Protein AF-A0A822CGD8-F1 (afdb_monomer_lite)

Foldseek 3Di:
DDPLVVVLVVVLVVLLLVLLVVVCVVPVVLSVLSVLQVCLVVPPDPVSNVVSVCVSDVVDDPPDPSVVVSVVSNVVSVVVSVVSSVVSLVVLLVVPPPDCVDPSPPPDVVNVVVVCVVVVPDPVVVVVVCVVCVPPPPDPDADPPDRPDD

pLDDT: mean 72.1, std 16.31, range [37.09, 91.62]

Sequence (150 aa):
MDKDILELDDDQKIIRYRFINEISKKNENLGYYLKEIFHICTNPNRDIRIEIYKKVLNDLKFGSIEREK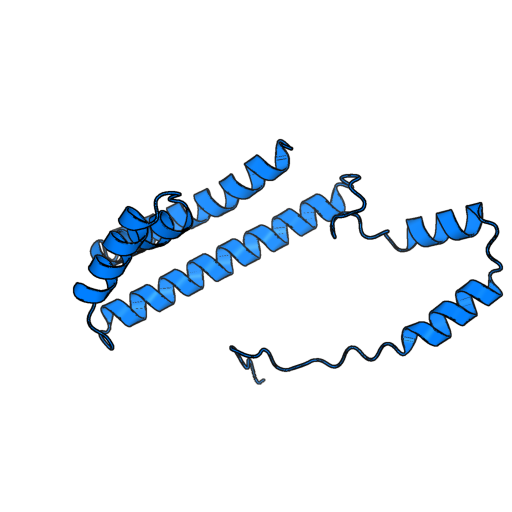LLEYYAKIMDLERRVRKFVNAKIYNEKIENPNSTATADRFEYVFSRMKDENVQEDKVKEFFNQSAYAVFSLTMHPTNPIST

Secondary structure (DSSP, 8-state):
--HHHHHHHHHHHHHHHHHHHHHHHH-HHHHHHHHHHHHHHH---HHHHHHHHHHHHHHS-TT-HHHHHHHHHHHHHHHHHHHHHHHHHHHHHHTT---TTSGGGSPPHHHHHHHHHHTT--HHHHHHHHHHHTT-----PPPTT-----

Structure (mmCIF, N/CA/C/O backbone):
data_AF-A0A822CGD8-F1
#
_entry.id   AF-A0A822CGD8-F1
#
loop_
_atom_site.group_PDB
_atom_site.id
_atom_site.type_symbol
_atom_site.label_atom_id
_atom_site.label_alt_id
_atom_site.label_comp_id
_atom_site.label_asym_id
_atom_site.label_entity_id
_atom_site.label_seq_id
_atom_site.pdbx_PDB_ins_code
_atom_site.Cartn_x
_atom_site.Cartn_y
_atom_site.Cartn_z
_atom_site.occupancy
_atom_site.B_iso_or_equiv
_atom_site.auth_seq_id
_atom_site.auth_comp_id
_atom_site.auth_asym_id
_atom_site.auth_atom_id
_atom_site.pdbx_PDB_model_num
ATOM 1 N N . MET A 1 1 ? 22.944 -5.399 -1.011 1.00 37.34 1 MET A N 1
ATOM 2 C CA . MET A 1 1 ? 21.559 -4.905 -1.146 1.00 37.34 1 MET A CA 1
ATOM 3 C C . MET A 1 1 ? 21.683 -3.429 -1.453 1.00 37.34 1 MET A C 1
ATOM 5 O O . MET A 1 1 ? 22.303 -2.738 -0.652 1.00 37.34 1 MET A O 1
ATOM 9 N N . ASP A 1 2 ? 21.248 -3.001 -2.637 1.00 37.62 2 ASP A N 1
ATOM 10 C CA . ASP A 1 2 ? 21.518 -1.653 -3.144 1.00 37.62 2 ASP A CA 1
ATOM 11 C C . ASP A 1 2 ? 20.924 -0.583 -2.233 1.00 37.62 2 ASP A C 1
ATOM 13 O O . ASP A 1 2 ? 19.802 -0.710 -1.738 1.00 37.62 2 ASP A O 1
ATOM 17 N N . LYS A 1 3 ? 21.711 0.465 -2.001 1.00 37.09 3 LYS A N 1
ATOM 18 C CA . LYS A 1 3 ? 21.395 1.581 -1.105 1.00 37.09 3 LYS A CA 1
ATOM 19 C C . LYS A 1 3 ? 20.072 2.265 -1.490 1.00 37.09 3 LYS A C 1
ATOM 21 O O . LYS A 1 3 ? 19.314 2.662 -0.614 1.00 37.09 3 LYS A O 1
ATOM 26 N N . ASP A 1 4 ? 19.741 2.250 -2.778 1.00 39.62 4 ASP A N 1
ATOM 27 C CA . ASP A 1 4 ? 18.523 2.839 -3.345 1.00 39.62 4 ASP A CA 1
ATOM 28 C C . ASP A 1 4 ? 17.267 1.982 -3.082 1.00 39.62 4 ASP A C 1
ATOM 30 O O . ASP A 1 4 ? 16.159 2.500 -2.956 1.00 39.62 4 ASP A O 1
ATOM 34 N N . ILE A 1 5 ? 17.426 0.657 -2.926 1.00 39.72 5 ILE A N 1
ATOM 35 C CA . ILE A 1 5 ? 16.341 -0.259 -2.518 1.00 39.72 5 ILE A CA 1
ATOM 36 C C . ILE A 1 5 ? 15.996 -0.058 -1.036 1.00 39.72 5 ILE A C 1
ATOM 38 O O . ILE A 1 5 ? 14.842 -0.228 -0.643 1.00 39.72 5 ILE A O 1
ATOM 42 N N . LEU A 1 6 ? 16.980 0.330 -0.220 1.00 42.88 6 LEU A N 1
ATOM 43 C CA . LEU A 1 6 ? 16.766 0.709 1.178 1.00 42.88 6 LEU A CA 1
ATOM 44 C C . LEU A 1 6 ? 16.067 2.079 1.289 1.00 42.88 6 LEU A C 1
ATOM 46 O O . LEU A 1 6 ? 15.117 2.191 2.059 1.00 42.88 6 LEU A O 1
ATOM 50 N N . GLU A 1 7 ? 16.435 3.073 0.469 1.00 48.25 7 GLU A N 1
ATOM 51 C CA . GLU A 1 7 ? 15.741 4.379 0.422 1.00 48.25 7 GLU A CA 1
ATOM 52 C C . GLU A 1 7 ? 14.270 4.264 -0.043 1.00 48.25 7 GLU A C 1
ATOM 54 O O . GLU A 1 7 ? 13.387 4.946 0.480 1.00 48.25 7 GLU A O 1
ATOM 59 N N . LEU A 1 8 ? 13.972 3.340 -0.967 1.00 51.84 8 LEU A N 1
ATOM 60 C CA . LEU A 1 8 ? 12.617 3.037 -1.459 1.00 51.84 8 LEU A CA 1
ATOM 61 C C . LEU A 1 8 ? 11.633 2.582 -0.364 1.00 51.84 8 LEU A C 1
ATOM 63 O O . LEU A 1 8 ? 10.434 2.879 -0.435 1.00 51.84 8 LEU A O 1
ATOM 67 N N . ASP A 1 9 ? 12.123 1.813 0.609 1.00 61.81 9 ASP A N 1
ATOM 68 C CA . ASP A 1 9 ? 11.339 1.333 1.751 1.00 61.81 9 ASP A CA 1
ATOM 69 C C . ASP A 1 9 ? 11.106 2.469 2.766 1.00 61.81 9 ASP A C 1
ATOM 71 O O . ASP A 1 9 ? 10.037 2.566 3.377 1.00 61.81 9 ASP A O 1
ATOM 75 N N . ASP A 1 10 ? 12.062 3.393 2.884 1.00 69.81 10 ASP A N 1
ATOM 76 C CA . ASP A 1 10 ? 11.987 4.522 3.809 1.00 69.81 10 ASP A CA 1
ATOM 77 C C . ASP A 1 10 ? 10.966 5.584 3.374 1.00 69.81 10 ASP A C 1
ATOM 79 O O . ASP A 1 10 ? 10.156 6.010 4.201 1.00 69.81 10 ASP A O 1
ATOM 83 N N . ASP A 1 11 ? 10.885 5.945 2.089 1.00 72.38 11 ASP A N 1
ATOM 84 C CA . ASP A 1 11 ? 9.897 6.929 1.607 1.00 72.38 11 ASP A CA 1
ATOM 85 C C . ASP A 1 11 ? 8.444 6.452 1.784 1.00 72.38 11 ASP A C 1
ATOM 87 O O . ASP A 1 11 ? 7.561 7.210 2.209 1.00 72.38 11 ASP A O 1
ATOM 91 N N . GLN A 1 12 ? 8.180 5.169 1.508 1.00 77.12 12 GLN A N 1
ATOM 92 C CA . GLN A 1 12 ? 6.857 4.565 1.710 1.00 77.12 12 GLN A CA 1
ATOM 93 C C . GLN A 1 12 ? 6.482 4.565 3.195 1.00 77.12 12 GLN A C 1
ATOM 95 O O . GLN A 1 12 ? 5.374 4.973 3.559 1.00 77.12 12 GLN A O 1
ATOM 100 N N . LYS A 1 13 ? 7.423 4.184 4.068 1.00 80.50 13 LYS A N 1
ATOM 101 C CA . LYS A 1 13 ? 7.233 4.213 5.523 1.00 80.50 13 LYS A CA 1
ATOM 102 C C . LYS A 1 13 ? 7.001 5.626 6.046 1.00 80.50 13 LYS A C 1
ATOM 104 O O . LYS A 1 13 ? 6.080 5.823 6.837 1.00 80.50 13 LYS A O 1
ATOM 109 N N . ILE A 1 14 ? 7.782 6.618 5.613 1.00 83.31 14 ILE A N 1
ATOM 110 C CA . ILE A 1 14 ? 7.631 8.018 6.044 1.00 83.31 14 ILE A CA 1
ATOM 111 C C . ILE A 1 14 ? 6.209 8.496 5.774 1.00 83.31 14 ILE A C 1
ATOM 113 O O . ILE A 1 14 ? 5.561 9.094 6.639 1.00 83.31 14 ILE A O 1
ATOM 117 N N . ILE A 1 15 ? 5.705 8.216 4.579 1.00 83.31 15 ILE A N 1
ATOM 118 C CA . ILE A 1 15 ? 4.395 8.687 4.169 1.00 83.31 15 ILE A CA 1
ATOM 119 C C . ILE A 1 15 ? 3.277 7.941 4.901 1.00 83.31 15 ILE A C 1
ATOM 121 O O . ILE A 1 15 ? 2.356 8.590 5.406 1.00 83.31 15 ILE A O 1
ATOM 125 N N . ARG A 1 16 ? 3.401 6.618 5.066 1.00 86.94 16 ARG A N 1
ATOM 126 C CA . ARG A 1 16 ? 2.531 5.825 5.945 1.00 86.94 16 ARG A CA 1
ATOM 127 C C . ARG A 1 16 ? 2.432 6.450 7.332 1.00 86.94 16 ARG A C 1
ATOM 129 O O . ARG A 1 16 ? 1.333 6.744 7.797 1.00 86.94 16 ARG A O 1
ATOM 136 N N . TYR A 1 17 ? 3.571 6.691 7.981 1.00 87.69 17 TYR A N 1
ATOM 137 C CA . TYR A 1 17 ? 3.606 7.230 9.339 1.00 87.69 17 TYR A CA 1
ATOM 138 C C . TYR A 1 17 ? 3.002 8.630 9.424 1.00 87.69 17 TYR A C 1
ATOM 140 O O . TYR A 1 17 ? 2.250 8.905 10.358 1.00 87.69 17 TYR A O 1
ATOM 148 N N . ARG A 1 18 ? 3.261 9.504 8.445 1.00 86.56 18 ARG A N 1
ATOM 149 C CA . ARG A 1 18 ? 2.636 10.834 8.388 1.00 86.56 18 ARG A CA 1
ATOM 150 C C . ARG A 1 18 ? 1.113 10.740 8.321 1.00 86.56 18 ARG A C 1
ATOM 152 O O . ARG A 1 18 ? 0.440 11.385 9.119 1.00 86.56 18 ARG A O 1
ATOM 159 N N . PHE A 1 19 ? 0.572 9.912 7.429 1.00 88.06 19 PHE A N 1
ATOM 160 C CA . PHE A 1 19 ? -0.878 9.748 7.295 1.00 88.06 19 PHE A CA 1
ATOM 161 C C . PHE A 1 19 ? -1.514 9.148 8.544 1.00 88.06 19 PHE A C 1
ATOM 163 O O . PHE A 1 19 ? -2.527 9.656 9.020 1.00 88.06 19 PHE A O 1
ATOM 170 N N . ILE A 1 20 ? -0.898 8.110 9.106 1.00 88.81 20 ILE A N 1
ATOM 171 C CA . ILE A 1 20 ? -1.360 7.507 10.355 1.00 88.81 20 ILE A CA 1
ATOM 172 C C . ILE A 1 20 ? -1.364 8.543 11.482 1.00 88.81 20 ILE A C 1
ATOM 174 O O . ILE A 1 20 ? -2.339 8.613 12.219 1.00 88.81 20 ILE A O 1
ATOM 178 N N . ASN A 1 21 ? -0.330 9.379 11.601 1.00 89.19 21 ASN A N 1
ATOM 179 C CA . ASN A 1 21 ? -0.271 10.415 12.632 1.00 89.19 21 ASN A CA 1
ATOM 180 C C . ASN A 1 21 ? -1.370 11.475 12.461 1.00 89.19 21 ASN A C 1
ATOM 182 O O . ASN A 1 21 ? -1.985 11.875 13.446 1.00 89.19 21 ASN A O 1
ATOM 186 N N . GLU A 1 22 ? -1.661 11.906 11.232 1.00 89.50 22 GLU A N 1
ATOM 187 C CA . GLU A 1 22 ? -2.773 12.831 10.969 1.00 89.50 22 GLU A CA 1
ATOM 188 C C . GLU A 1 22 ? -4.142 12.207 11.269 1.00 89.50 22 GLU A C 1
ATOM 190 O O . GLU A 1 22 ? -5.032 12.882 11.788 1.00 89.50 22 GLU A O 1
ATOM 195 N N . ILE A 1 23 ? -4.310 10.909 11.000 1.00 89.06 23 ILE A N 1
ATOM 196 C CA . ILE A 1 23 ? -5.518 10.172 11.383 1.00 89.06 23 ILE A CA 1
ATOM 197 C C . ILE A 1 23 ? -5.600 10.065 12.906 1.00 89.06 23 ILE A C 1
ATOM 199 O O . ILE A 1 23 ? -6.642 10.400 13.457 1.00 89.06 23 ILE A O 1
ATOM 203 N N . SER A 1 24 ? -4.510 9.707 13.593 1.00 90.38 24 SER A N 1
ATOM 204 C CA . SER A 1 24 ? -4.442 9.624 15.058 1.00 90.38 24 SER A CA 1
ATOM 205 C C . SER A 1 24 ? -4.839 10.932 15.744 1.00 90.38 24 SER A C 1
ATOM 207 O O . SER A 1 24 ? -5.504 10.887 16.771 1.00 90.38 24 SER A O 1
ATOM 209 N N . LYS A 1 25 ? -4.491 12.094 15.173 1.00 91.62 25 LYS A N 1
ATOM 210 C CA . LYS A 1 25 ? -4.906 13.406 15.707 1.00 91.62 25 LYS A CA 1
ATOM 211 C C . LYS A 1 25 ? -6.421 13.623 15.667 1.00 91.62 25 LYS A C 1
ATOM 213 O O . LYS A 1 25 ? -6.949 14.364 16.488 1.00 91.62 25 LYS A O 1
ATOM 218 N N . LYS A 1 26 ? -7.114 13.029 14.690 1.00 90.75 26 LYS A N 1
ATOM 219 C CA . LYS A 1 26 ? -8.568 13.180 14.488 1.00 90.75 26 LYS A CA 1
ATOM 220 C C . LYS A 1 26 ? -9.368 12.036 15.105 1.00 90.75 26 LYS A C 1
ATOM 222 O O . LYS A 1 26 ? -10.509 12.229 15.508 1.00 90.75 26 LYS A O 1
ATOM 227 N N . ASN A 1 27 ? -8.792 10.842 15.118 1.00 89.94 27 ASN A N 1
ATOM 228 C CA . ASN A 1 27 ? -9.364 9.625 15.660 1.00 89.94 27 ASN A CA 1
ATOM 229 C C . ASN A 1 27 ? -8.224 8.707 16.124 1.00 89.94 27 ASN A C 1
ATOM 231 O O . ASN A 1 27 ? -7.623 7.968 15.337 1.00 89.94 27 ASN A O 1
ATOM 235 N N . GLU A 1 28 ? -7.932 8.777 17.419 1.00 91.62 28 GLU A N 1
ATOM 236 C CA . GLU A 1 28 ? -6.834 8.047 18.046 1.00 91.62 28 GLU A CA 1
ATOM 237 C C . GLU A 1 28 ? -6.980 6.530 17.877 1.00 91.62 28 GLU A C 1
ATOM 239 O O . GLU A 1 28 ? -6.018 5.859 17.502 1.00 91.62 28 GLU A O 1
ATOM 244 N N . ASN A 1 29 ? -8.198 6.011 18.053 1.00 90.25 29 ASN A N 1
ATOM 245 C CA . ASN A 1 29 ? -8.498 4.583 17.979 1.00 90.25 29 ASN A CA 1
ATOM 246 C C . ASN A 1 29 ? -8.240 4.015 16.570 1.00 90.25 29 ASN A C 1
ATOM 248 O O . ASN A 1 29 ? -7.572 2.996 16.407 1.00 90.25 29 ASN A O 1
ATOM 252 N N . LEU A 1 30 ? -8.686 4.716 15.521 1.00 90.00 30 LEU A N 1
ATOM 253 C CA . LEU A 1 30 ? -8.406 4.312 14.138 1.00 90.00 30 LEU A CA 1
ATOM 254 C C . LEU A 1 30 ? -6.915 4.395 13.809 1.00 90.00 30 LEU A C 1
ATOM 256 O O . LEU A 1 30 ? -6.374 3.503 13.158 1.00 90.00 30 LEU A O 1
ATOM 260 N N . GLY A 1 31 ? -6.236 5.441 14.280 1.00 90.00 31 GLY A N 1
ATOM 261 C CA . GLY A 1 31 ? -4.793 5.561 14.116 1.00 90.00 31 GLY A CA 1
ATOM 262 C C . GLY A 1 31 ? -4.024 4.432 14.811 1.00 90.00 31 GLY A C 1
ATOM 263 O O . GLY A 1 31 ? -3.059 3.918 14.248 1.00 90.00 31 GLY A O 1
ATOM 264 N N . TYR A 1 32 ? -4.472 4.004 15.994 1.00 91.50 32 TYR A N 1
ATOM 265 C CA . TYR A 1 32 ? -3.930 2.847 16.704 1.00 91.50 32 TYR A CA 1
ATOM 266 C C . TYR A 1 32 ? -4.070 1.560 15.875 1.00 91.50 32 TYR A C 1
ATOM 268 O O . TYR A 1 32 ? -3.064 0.916 15.574 1.00 91.50 32 TYR A O 1
A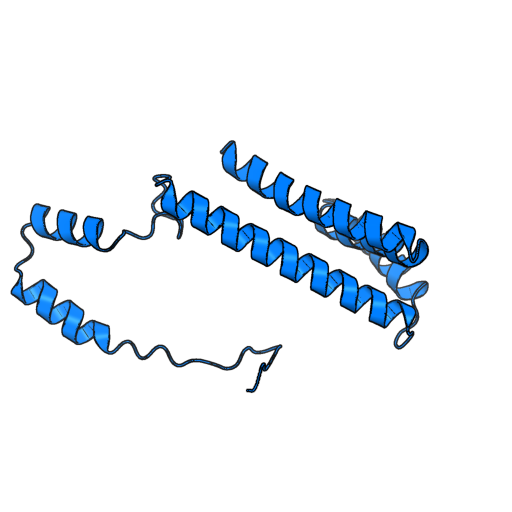TOM 276 N N . TYR A 1 33 ? -5.277 1.230 15.403 1.00 90.62 33 TYR A N 1
ATOM 277 C CA . TYR A 1 33 ? -5.486 0.019 14.599 1.00 90.62 33 TYR A CA 1
ATOM 278 C C . TYR A 1 33 ? -4.748 0.035 13.259 1.00 90.62 33 TYR A C 1
ATOM 280 O O . TYR A 1 33 ? -4.285 -1.012 12.812 1.00 90.62 33 TYR A O 1
ATOM 288 N N . LEU A 1 34 ? -4.580 1.197 12.618 1.00 89.69 34 LEU A N 1
ATOM 289 C CA . LEU A 1 34 ? -3.757 1.292 11.409 1.00 89.69 34 LEU A CA 1
ATOM 290 C C . LEU A 1 34 ? -2.299 0.911 11.693 1.00 89.69 34 LEU A C 1
ATOM 292 O O . LEU A 1 34 ? -1.709 0.170 10.909 1.00 89.69 34 LEU A O 1
ATOM 296 N N . LYS A 1 35 ? -1.721 1.362 12.815 1.00 90.12 35 LYS A N 1
ATOM 297 C CA . LYS A 1 35 ? -0.350 0.982 13.208 1.00 90.12 35 LYS A CA 1
ATOM 298 C C . LYS A 1 35 ? -0.230 -0.52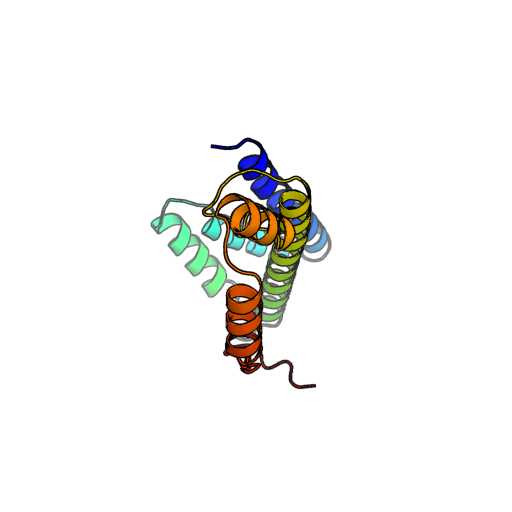5 13.397 1.00 90.12 35 LYS A C 1
ATOM 300 O O . LYS A 1 35 ? 0.688 -1.126 12.850 1.00 90.12 35 LYS A O 1
ATOM 305 N N . GLU A 1 36 ? -1.178 -1.120 14.112 1.00 88.12 36 GLU A N 1
ATOM 306 C CA . GLU A 1 36 ? -1.253 -2.565 14.342 1.00 88.12 36 GLU A CA 1
ATOM 307 C C . GLU A 1 36 ? -1.347 -3.348 13.019 1.00 88.12 36 GLU A C 1
ATOM 309 O O . GLU A 1 36 ? -0.572 -4.275 12.781 1.00 88.12 36 GLU A O 1
ATOM 314 N N . ILE A 1 37 ? -2.221 -2.928 12.096 1.00 86.19 37 ILE A N 1
ATOM 315 C CA . ILE A 1 37 ? -2.368 -3.564 10.777 1.00 86.19 37 ILE A CA 1
ATOM 316 C C . ILE A 1 37 ? -1.077 -3.475 9.962 1.00 86.19 37 ILE A C 1
ATOM 318 O O . ILE A 1 37 ? -0.640 -4.465 9.378 1.00 86.19 37 ILE A O 1
ATOM 322 N N . PHE A 1 38 ? -0.429 -2.313 9.913 1.00 85.56 38 PHE A N 1
ATOM 323 C CA . PHE A 1 38 ? 0.825 -2.194 9.170 1.00 85.56 38 PHE A CA 1
ATOM 324 C C . PHE A 1 38 ? 1.985 -2.922 9.853 1.00 85.56 38 PHE A C 1
ATOM 326 O O . PHE A 1 38 ? 2.884 -3.400 9.160 1.00 85.56 38 PHE A O 1
ATOM 333 N N . HIS A 1 39 ? 1.942 -3.079 11.178 1.00 81.75 39 HIS A N 1
ATOM 334 C CA . HIS A 1 39 ? 2.891 -3.911 11.907 1.00 81.75 39 HIS A CA 1
ATOM 335 C C . HIS A 1 39 ? 2.784 -5.381 11.486 1.00 81.75 39 HIS A C 1
ATOM 337 O O . HIS A 1 39 ? 3.816 -6.020 11.276 1.00 81.75 39 HIS A O 1
ATOM 343 N N . ILE A 1 40 ? 1.566 -5.898 11.254 1.00 80.94 40 ILE A N 1
ATOM 344 C CA . ILE A 1 40 ? 1.355 -7.250 10.707 1.00 80.94 40 ILE A CA 1
ATOM 345 C C . ILE A 1 40 ? 2.125 -7.433 9.396 1.00 80.94 40 ILE A C 1
ATOM 347 O O . ILE A 1 40 ? 2.799 -8.446 9.223 1.00 80.94 40 ILE A O 1
ATOM 351 N N . CYS A 1 41 ? 2.035 -6.473 8.472 1.00 67.94 41 CYS A N 1
ATOM 352 C CA . CYS A 1 41 ? 2.673 -6.574 7.157 1.00 67.94 41 CYS A CA 1
ATOM 353 C C . CYS A 1 41 ? 4.206 -6.648 7.231 1.00 67.94 41 CYS A C 1
ATOM 355 O O . CYS A 1 41 ? 4.829 -7.164 6.307 1.00 67.94 41 CYS A O 1
ATOM 357 N N . THR A 1 42 ? 4.812 -6.147 8.311 1.00 74.06 42 THR A N 1
ATOM 358 C CA . THR A 1 42 ? 6.272 -6.096 8.485 1.00 74.06 42 THR A CA 1
ATOM 359 C C . THR A 1 42 ? 6.819 -7.094 9.506 1.00 74.06 42 THR A C 1
ATOM 361 O O . THR A 1 42 ? 8.026 -7.316 9.549 1.00 74.06 42 THR A O 1
ATOM 364 N N . ASN A 1 43 ? 5.973 -7.687 10.355 1.00 74.25 43 ASN A N 1
ATOM 365 C CA . ASN A 1 43 ? 6.429 -8.556 11.437 1.00 74.25 43 ASN A CA 1
ATOM 366 C C . ASN A 1 43 ? 6.700 -9.985 10.918 1.00 74.25 43 ASN A C 1
ATOM 368 O O . ASN A 1 43 ? 5.785 -10.612 10.377 1.00 74.25 43 ASN A O 1
ATOM 372 N N . PRO A 1 44 ? 7.910 -10.551 11.104 1.00 76.00 44 PRO A N 1
ATOM 373 C CA . PRO A 1 44 ? 8.240 -11.896 10.630 1.00 76.00 44 PRO A CA 1
ATOM 374 C C . PRO A 1 44 ? 7.533 -13.019 11.412 1.00 76.00 44 PRO A C 1
ATOM 376 O O . PRO A 1 44 ? 7.304 -14.097 10.856 1.00 76.00 44 PRO A O 1
ATOM 379 N N . ASN A 1 45 ? 7.105 -12.782 12.655 1.00 88.81 45 ASN A N 1
ATOM 380 C CA . ASN A 1 45 ? 6.477 -13.786 13.514 1.00 88.81 45 ASN A CA 1
ATOM 381 C C . ASN A 1 45 ? 4.982 -13.970 13.193 1.00 88.81 45 ASN A C 1
ATOM 383 O O . ASN A 1 45 ? 4.172 -13.056 13.344 1.00 88.81 45 ASN A O 1
ATOM 387 N N . ARG A 1 46 ? 4.601 -15.184 12.778 1.00 83.75 46 ARG A N 1
ATOM 388 C CA . ARG A 1 46 ? 3.222 -15.535 12.408 1.00 83.75 46 ARG A CA 1
ATOM 389 C C . ARG A 1 46 ? 2.230 -15.416 13.563 1.00 83.75 46 ARG A C 1
ATOM 391 O O . ARG A 1 46 ? 1.116 -14.957 13.325 1.00 83.75 46 ARG A O 1
ATOM 398 N N . ASP A 1 47 ? 2.605 -15.832 14.762 1.00 88.06 47 ASP A N 1
ATOM 399 C CA . ASP A 1 47 ? 1.669 -15.914 15.884 1.00 88.06 47 ASP A CA 1
ATOM 400 C C . ASP A 1 47 ? 1.285 -14.514 16.358 1.00 88.06 47 ASP A C 1
ATOM 402 O O . ASP A 1 47 ? 0.099 -14.223 16.505 1.00 88.06 47 ASP A O 1
ATOM 406 N N . ILE A 1 48 ? 2.268 -13.609 16.414 1.00 84.44 48 ILE A N 1
ATOM 407 C CA . ILE A 1 48 ? 2.043 -12.181 16.674 1.00 84.44 48 ILE A CA 1
ATOM 408 C C . ILE A 1 48 ? 1.117 -11.583 15.605 1.00 84.44 48 ILE A C 1
ATOM 410 O O . ILE A 1 48 ? 0.154 -10.891 15.930 1.00 84.44 48 ILE A O 1
ATOM 414 N N . ARG A 1 49 ? 1.341 -11.889 14.317 1.00 81.38 49 ARG A N 1
ATOM 415 C CA . ARG A 1 49 ? 0.451 -11.419 13.239 1.00 81.38 49 ARG A CA 1
ATOM 416 C C . ARG A 1 49 ? -0.994 -11.890 13.429 1.00 81.38 49 ARG A C 1
ATOM 418 O O . ARG A 1 49 ? -1.919 -11.110 13.218 1.00 81.38 49 ARG A O 1
ATOM 425 N N . ILE A 1 50 ? -1.196 -13.158 13.794 1.00 85.62 50 ILE A N 1
ATOM 426 C CA . ILE A 1 50 ? -2.531 -13.736 14.015 1.00 85.62 50 ILE A CA 1
ATOM 427 C C . ILE A 1 50 ? -3.209 -13.097 15.227 1.00 85.62 50 ILE A C 1
ATOM 429 O O . ILE A 1 50 ? -4.408 -12.823 15.174 1.00 85.62 50 ILE A O 1
ATOM 433 N N . GLU A 1 51 ? -2.466 -12.860 16.304 1.00 88.31 51 GLU A N 1
ATOM 434 C CA . GLU A 1 51 ? -2.975 -12.217 17.514 1.00 88.31 51 GLU A CA 1
ATOM 435 C C . GLU A 1 51 ? -3.493 -10.807 17.218 1.00 88.31 51 GLU A C 1
ATOM 437 O O . GLU A 1 51 ? -4.644 -10.493 17.531 1.00 88.31 51 GLU A O 1
ATOM 442 N N . ILE A 1 52 ? -2.699 -10.002 16.509 1.00 83.06 52 ILE A N 1
ATOM 443 C CA . ILE A 1 52 ? -3.095 -8.651 16.104 1.00 83.06 52 ILE A CA 1
ATOM 444 C C . ILE A 1 52 ? -4.312 -8.698 15.170 1.00 83.06 52 ILE A C 1
ATOM 446 O O . ILE A 1 52 ? -5.264 -7.942 15.363 1.00 83.06 52 ILE A O 1
ATOM 450 N N . TYR A 1 53 ? -4.342 -9.619 14.198 1.00 83.19 53 TYR A N 1
ATOM 451 C CA . TYR A 1 53 ? -5.509 -9.791 13.323 1.00 83.19 53 TYR A CA 1
ATOM 452 C C . TYR A 1 53 ? -6.782 -10.091 14.116 1.00 83.19 53 TYR A C 1
ATOM 454 O O . TYR A 1 53 ? -7.822 -9.480 13.869 1.00 83.19 53 TYR A O 1
ATOM 462 N N . LYS A 1 54 ? -6.712 -11.026 15.070 1.00 85.94 54 LYS A N 1
ATOM 463 C CA . LYS A 1 54 ? -7.852 -11.386 15.921 1.00 85.94 54 LYS A CA 1
ATOM 464 C C . LYS A 1 54 ? -8.307 -10.203 16.763 1.00 85.94 54 LYS A C 1
ATOM 466 O O . LYS A 1 54 ? -9.506 -9.962 16.834 1.00 85.94 54 LYS A O 1
ATOM 471 N N . LYS A 1 55 ? -7.369 -9.456 17.347 1.00 86.69 55 LYS A N 1
ATOM 472 C CA . LYS A 1 55 ? -7.659 -8.243 18.116 1.00 86.69 55 LYS A CA 1
ATOM 473 C C . LYS A 1 55 ? -8.449 -7.233 17.281 1.00 86.69 55 LYS A C 1
ATOM 475 O O . LYS A 1 55 ? -9.579 -6.913 17.629 1.00 86.69 55 LYS A O 1
ATOM 480 N N . VAL A 1 56 ? -7.917 -6.834 16.123 1.00 83.69 56 VAL A N 1
ATOM 481 C CA . VAL A 1 56 ? -8.575 -5.877 15.213 1.00 83.69 56 VAL A CA 1
ATOM 482 C C . VAL A 1 56 ? -9.975 -6.358 14.808 1.00 83.69 56 VAL A C 1
ATOM 484 O O . VAL A 1 56 ? -10.924 -5.576 14.805 1.00 83.69 56 VAL A O 1
ATOM 487 N N . LEU A 1 57 ? -10.123 -7.643 14.466 1.00 79.25 57 LEU A N 1
ATOM 488 C CA . LEU A 1 57 ? -11.405 -8.215 14.039 1.00 79.25 57 LEU A CA 1
ATOM 489 C C . LEU A 1 57 ? -12.441 -8.303 15.165 1.00 79.25 57 LEU A C 1
ATOM 491 O O . LEU A 1 57 ? -13.634 -8.177 14.885 1.00 79.25 57 LEU A O 1
ATOM 495 N N . ASN A 1 58 ? -12.000 -8.538 16.401 1.00 85.38 58 ASN A N 1
ATOM 496 C CA . ASN A 1 58 ? -12.872 -8.647 17.567 1.00 85.38 58 ASN A CA 1
ATOM 497 C C . ASN A 1 58 ? -13.307 -7.272 18.080 1.00 85.38 58 ASN A C 1
ATOM 499 O O . ASN A 1 58 ? -14.474 -7.095 18.432 1.00 85.38 58 ASN A O 1
ATOM 503 N N . ASP A 1 59 ? -12.390 -6.305 18.084 1.00 88.00 59 ASP A N 1
ATOM 504 C CA . ASP A 1 59 ? -12.653 -4.965 18.601 1.00 88.00 59 ASP A CA 1
ATOM 505 C C . ASP A 1 59 ? -13.507 -4.140 17.621 1.00 88.00 59 ASP A C 1
ATOM 507 O O . ASP A 1 59 ? -14.337 -3.329 18.034 1.00 88.00 59 ASP A O 1
ATOM 511 N N . LEU A 1 60 ? -13.371 -4.388 16.311 1.00 86.31 60 LEU A N 1
ATOM 512 C CA . LEU A 1 60 ? -14.134 -3.709 15.262 1.00 86.31 60 LEU A CA 1
ATOM 513 C C . LEU A 1 60 ? -15.133 -4.657 14.593 1.00 86.31 60 LEU A C 1
ATOM 515 O O . LEU A 1 60 ? -14.847 -5.335 13.594 1.00 86.31 60 LEU A O 1
ATOM 519 N N . LYS A 1 61 ? -16.357 -4.656 15.136 1.00 85.62 61 LYS A N 1
ATOM 520 C CA . LYS A 1 61 ? -17.482 -5.452 14.625 1.00 85.62 61 LYS A CA 1
ATOM 521 C C . LYS A 1 61 ? -17.686 -5.256 13.121 1.00 85.62 61 LYS A C 1
ATOM 523 O O . LYS A 1 61 ? -17.544 -4.159 12.581 1.00 85.62 61 LYS A O 1
ATOM 528 N N . PHE A 1 62 ? -18.035 -6.343 12.437 1.00 81.56 62 PHE A N 1
ATOM 529 C CA . PHE A 1 62 ? -18.364 -6.304 11.014 1.00 81.56 62 PHE A CA 1
ATOM 530 C C . PHE A 1 62 ? -19.535 -5.340 10.755 1.00 81.56 62 PHE A C 1
ATOM 532 O O . PHE A 1 62 ? -20.510 -5.352 11.502 1.00 81.56 62 PHE A O 1
ATOM 539 N N . GLY A 1 63 ? -19.416 -4.497 9.724 1.00 78.31 63 GLY A N 1
ATOM 540 C CA . GLY A 1 63 ? -20.419 -3.480 9.383 1.00 78.31 63 GLY A CA 1
ATOM 541 C C . GLY A 1 63 ? -20.466 -2.261 10.312 1.00 78.31 63 GLY A C 1
ATOM 542 O O . GLY A 1 63 ? -21.391 -1.461 10.207 1.00 78.31 63 GLY A O 1
ATOM 543 N N . SER A 1 64 ? -19.513 -2.094 11.239 1.00 88.12 64 SER A N 1
ATOM 544 C CA . SER A 1 64 ? -19.432 -0.858 12.022 1.00 88.12 64 SER A CA 1
ATOM 545 C C . SER A 1 64 ? -18.849 0.288 11.187 1.00 88.12 64 SER A C 1
ATOM 547 O O . SER A 1 64 ? -17.922 0.092 10.399 1.00 88.12 64 SER A O 1
ATOM 549 N N . ILE A 1 65 ? -19.336 1.511 11.423 1.00 87.94 65 ILE A N 1
ATOM 550 C CA . ILE A 1 65 ? -18.824 2.735 10.777 1.00 87.94 65 ILE A CA 1
ATOM 551 C C . ILE A 1 65 ? -17.312 2.887 11.008 1.00 87.94 65 ILE A C 1
ATOM 553 O O . ILE A 1 65 ? -16.577 3.341 10.135 1.00 87.94 65 ILE A O 1
ATOM 557 N N . GLU A 1 66 ? -16.827 2.510 12.191 1.00 87.31 66 GLU A N 1
ATOM 558 C CA . GLU A 1 66 ? -15.400 2.562 12.517 1.00 87.31 66 GLU A CA 1
ATOM 559 C C . GLU A 1 66 ? -14.587 1.579 11.677 1.00 87.31 66 GLU A C 1
ATOM 561 O O . GLU A 1 66 ? -13.532 1.944 11.161 1.00 87.31 66 GLU A O 1
ATOM 566 N N . ARG A 1 67 ? -15.092 0.359 11.471 1.00 85.62 67 ARG A N 1
ATOM 567 C CA . ARG A 1 67 ? -14.440 -0.631 10.614 1.00 85.62 67 ARG A CA 1
ATOM 568 C C . ARG A 1 67 ? -14.406 -0.179 9.158 1.00 85.62 67 ARG A C 1
ATOM 570 O O . ARG A 1 67 ? -13.376 -0.330 8.508 1.00 85.62 67 ARG A O 1
ATOM 577 N N . GLU A 1 68 ? -15.496 0.385 8.650 1.00 88.00 68 GLU A N 1
ATOM 578 C CA . GLU A 1 68 ? -15.546 0.923 7.285 1.00 88.00 68 GLU A CA 1
ATOM 579 C C . GLU A 1 68 ? -14.533 2.053 7.093 1.00 88.00 68 GLU A C 1
ATOM 581 O O . GLU A 1 68 ? -13.742 2.017 6.150 1.00 88.00 68 GLU A O 1
ATOM 586 N N . LYS A 1 69 ? -14.466 2.997 8.040 1.00 88.94 69 LYS A N 1
ATOM 587 C CA . LYS A 1 69 ? -13.456 4.066 8.030 1.00 88.94 69 LYS A CA 1
ATOM 588 C C . LYS A 1 69 ? -12.032 3.523 8.117 1.00 88.94 69 LYS A C 1
ATOM 590 O O . LYS A 1 69 ? -11.143 4.041 7.445 1.00 88.94 69 LYS A O 1
ATOM 595 N N . LEU A 1 70 ? -11.796 2.483 8.920 1.00 88.69 70 LEU A N 1
ATOM 596 C CA . LEU A 1 70 ? -10.485 1.841 9.011 1.00 88.69 70 LEU A CA 1
ATOM 597 C C . LEU A 1 70 ? -10.056 1.252 7.661 1.00 88.69 70 LEU A C 1
ATOM 599 O O . LEU A 1 70 ? -8.929 1.481 7.224 1.00 88.69 70 LEU A O 1
ATOM 603 N N . LEU A 1 71 ? -10.960 0.528 6.994 1.00 86.75 71 LEU A N 1
ATOM 604 C CA . LEU A 1 71 ? -10.720 -0.045 5.668 1.00 86.75 71 LEU A CA 1
ATOM 605 C C . LEU A 1 71 ? -10.479 1.046 4.620 1.00 86.75 71 LEU A C 1
ATOM 607 O O . LEU A 1 71 ? -9.558 0.925 3.813 1.00 86.75 71 LEU A O 1
ATOM 611 N N . GLU A 1 72 ? -11.255 2.129 4.663 1.00 87.81 72 GLU A N 1
ATOM 612 C CA . GLU A 1 72 ? -11.087 3.281 3.778 1.00 87.81 72 GLU A CA 1
ATOM 613 C C . GLU A 1 72 ? -9.705 3.928 3.955 1.00 87.81 72 GLU A C 1
ATOM 615 O O . GLU A 1 72 ? -8.993 4.164 2.975 1.00 87.81 72 GLU A O 1
ATOM 620 N N . TYR A 1 73 ? -9.287 4.193 5.197 1.00 88.81 73 TYR A N 1
ATOM 621 C CA . TYR A 1 73 ? -7.970 4.767 5.467 1.00 88.81 73 TYR A CA 1
ATOM 622 C C . TYR A 1 73 ? -6.832 3.831 5.077 1.00 88.81 73 TYR A C 1
ATOM 624 O O . TYR A 1 73 ? -5.864 4.283 4.465 1.00 88.81 73 TYR A O 1
ATOM 632 N N . TYR A 1 74 ? -6.957 2.536 5.370 1.00 87.94 74 TYR A N 1
ATOM 633 C CA . TYR A 1 74 ? -5.982 1.539 4.946 1.00 87.94 74 TYR A CA 1
ATOM 634 C C . TYR A 1 74 ? -5.826 1.526 3.418 1.00 87.94 74 TYR A C 1
ATOM 636 O O . TYR A 1 74 ? -4.710 1.638 2.911 1.00 87.94 74 TYR A O 1
ATOM 644 N N . ALA A 1 75 ? -6.938 1.482 2.675 1.00 85.44 75 ALA A N 1
ATOM 645 C CA . ALA A 1 75 ? -6.925 1.502 1.214 1.00 85.44 75 ALA A CA 1
ATOM 646 C C . ALA A 1 75 ? -6.279 2.780 0.653 1.00 85.44 75 ALA A C 1
ATOM 648 O O . ALA A 1 75 ? -5.484 2.706 -0.285 1.00 85.44 75 ALA A O 1
ATOM 649 N N . LYS A 1 76 ? -6.563 3.946 1.251 1.00 86.25 76 LYS A N 1
ATOM 650 C CA . LYS A 1 76 ? -5.942 5.224 0.863 1.00 86.25 76 LYS A CA 1
ATOM 651 C C . LYS A 1 76 ? -4.433 5.229 1.094 1.00 86.25 76 LYS A C 1
ATOM 653 O O . LYS A 1 76 ? -3.700 5.672 0.215 1.00 86.25 76 LYS A O 1
ATOM 658 N N . ILE A 1 77 ? -3.967 4.729 2.240 1.00 85.31 77 ILE A N 1
ATOM 659 C CA . ILE A 1 77 ? -2.530 4.642 2.538 1.00 85.31 77 ILE A CA 1
ATOM 660 C C . ILE A 1 77 ? -1.844 3.698 1.543 1.00 85.31 77 ILE A C 1
ATOM 662 O O . ILE A 1 77 ? -0.826 4.068 0.964 1.00 85.31 77 ILE A O 1
ATOM 666 N N . MET A 1 78 ? -2.438 2.534 1.262 1.00 83.56 78 MET A N 1
ATOM 667 C CA . MET A 1 78 ? -1.907 1.576 0.287 1.00 83.56 78 MET A CA 1
ATOM 668 C C . MET A 1 78 ? -1.854 2.140 -1.141 1.00 83.56 78 MET A C 1
ATOM 670 O O . MET A 1 78 ? -0.857 1.951 -1.841 1.00 83.56 78 MET A O 1
ATOM 674 N N . ASP A 1 79 ? -2.892 2.855 -1.595 1.00 82.69 79 ASP A N 1
ATOM 675 C CA . ASP A 1 79 ? -2.860 3.510 -2.911 1.00 82.69 79 ASP A CA 1
ATOM 676 C C . ASP A 1 79 ? -1.766 4.578 -2.972 1.00 82.69 79 ASP A C 1
ATOM 678 O O . ASP A 1 79 ? -1.076 4.721 -3.983 1.00 82.69 79 ASP A O 1
ATOM 682 N N . LEU A 1 80 ? -1.569 5.311 -1.882 1.00 82.12 80 LEU A N 1
ATOM 683 C CA . LEU A 1 80 ? -0.591 6.378 -1.831 1.00 82.12 80 LEU A CA 1
ATOM 684 C C . LEU A 1 80 ? 0.846 5.836 -1.784 1.00 82.12 80 LEU A C 1
ATOM 686 O O . LEU A 1 80 ? 1.684 6.303 -2.553 1.00 82.12 80 LEU A O 1
ATOM 690 N N . GLU A 1 81 ? 1.114 4.776 -1.019 1.00 82.44 81 GLU A N 1
ATOM 691 C CA . GLU A 1 81 ? 2.379 4.025 -1.086 1.00 82.44 81 GLU A CA 1
ATOM 692 C C . GLU A 1 81 ? 2.646 3.484 -2.495 1.00 82.44 81 GLU A C 1
ATOM 694 O O . GLU A 1 81 ? 3.766 3.571 -3.004 1.00 82.44 81 GLU A O 1
ATOM 699 N N . ARG A 1 82 ? 1.607 2.984 -3.176 1.00 82.00 82 ARG A N 1
ATOM 700 C CA . ARG A 1 82 ? 1.709 2.541 -4.571 1.00 82.00 82 ARG A CA 1
ATOM 701 C C . ARG A 1 82 ? 2.080 3.692 -5.510 1.00 82.00 82 ARG A C 1
ATOM 703 O O . ARG A 1 82 ? 2.882 3.487 -6.420 1.00 82.00 82 ARG A O 1
ATOM 710 N N . ARG A 1 83 ? 1.522 4.892 -5.323 1.00 79.00 83 ARG A N 1
ATOM 711 C CA . ARG A 1 83 ? 1.872 6.082 -6.125 1.00 79.00 83 ARG A CA 1
ATOM 712 C C . ARG A 1 83 ? 3.307 6.531 -5.879 1.00 79.00 83 ARG A C 1
ATOM 714 O O . ARG A 1 83 ? 4.008 6.815 -6.843 1.00 79.00 83 ARG A O 1
ATOM 721 N N . VAL A 1 84 ? 3.752 6.530 -4.624 1.00 79.25 84 VAL A N 1
ATOM 722 C CA . VAL A 1 84 ? 5.141 6.838 -4.246 1.00 79.25 84 VAL A CA 1
ATOM 723 C C . VAL A 1 84 ? 6.086 5.858 -4.923 1.00 79.25 84 VAL A C 1
ATOM 725 O O . VAL A 1 84 ? 7.003 6.275 -5.620 1.00 79.25 84 VAL A O 1
ATOM 728 N N . ARG A 1 85 ? 5.786 4.556 -4.850 1.00 75.81 85 ARG A N 1
ATOM 729 C CA . ARG A 1 85 ? 6.544 3.521 -5.558 1.00 75.81 85 ARG A CA 1
ATOM 730 C C . ARG A 1 85 ? 6.617 3.778 -7.060 1.00 75.81 85 ARG A C 1
ATOM 732 O O . ARG A 1 85 ? 7.686 3.658 -7.639 1.00 75.81 85 ARG A O 1
ATOM 739 N N . LYS A 1 86 ? 5.503 4.145 -7.701 1.00 74.44 86 LYS A N 1
ATOM 740 C CA . LYS A 1 86 ? 5.488 4.480 -9.135 1.00 74.44 86 LYS A CA 1
ATOM 741 C C . LYS A 1 86 ? 6.360 5.695 -9.451 1.00 74.44 86 LYS A C 1
ATOM 743 O O . LYS A 1 86 ? 7.094 5.653 -10.430 1.00 74.44 86 LYS A O 1
ATOM 748 N N . PHE A 1 87 ? 6.289 6.748 -8.638 1.00 70.94 87 PHE A N 1
ATOM 749 C CA . PHE A 1 87 ? 7.090 7.956 -8.827 1.00 70.94 87 PHE A CA 1
ATOM 750 C C . PHE A 1 87 ? 8.588 7.672 -8.672 1.00 70.94 87 PHE A C 1
ATOM 752 O O . PHE A 1 87 ? 9.376 8.040 -9.540 1.00 70.94 87 PH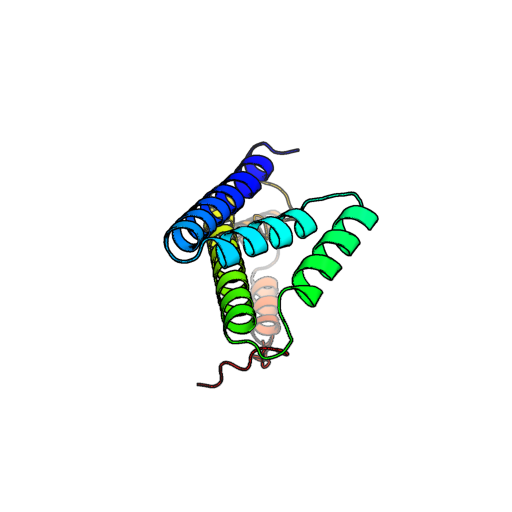E A O 1
ATOM 759 N N . VAL A 1 88 ? 8.978 6.956 -7.615 1.00 66.88 88 VAL A N 1
ATOM 760 C CA . VAL A 1 88 ? 10.384 6.603 -7.385 1.00 66.88 88 VAL A CA 1
ATOM 761 C C . VAL A 1 88 ? 10.885 5.625 -8.451 1.00 66.88 88 VAL A C 1
ATOM 763 O O . VAL A 1 88 ? 11.957 5.837 -9.004 1.00 66.88 88 VAL A O 1
ATOM 766 N N . ASN A 1 89 ? 10.090 4.625 -8.846 1.00 65.38 89 ASN A N 1
ATOM 767 C CA . ASN A 1 89 ? 10.453 3.730 -9.950 1.00 65.38 89 ASN A CA 1
ATOM 768 C C . ASN A 1 89 ? 10.622 4.485 -11.277 1.00 65.38 89 ASN A C 1
ATOM 770 O O . ASN A 1 89 ? 11.510 4.147 -12.052 1.00 65.38 89 ASN A O 1
ATOM 774 N N . ALA A 1 90 ? 9.802 5.507 -11.542 1.00 63.59 90 ALA A N 1
ATOM 775 C CA . ALA A 1 90 ? 9.971 6.363 -12.715 1.00 63.59 90 ALA A CA 1
ATOM 776 C C . ALA A 1 90 ? 11.271 7.184 -12.639 1.00 63.59 90 ALA A C 1
ATOM 778 O O . ALA A 1 90 ? 11.957 7.330 -13.648 1.00 63.59 90 ALA A O 1
ATOM 779 N N . LYS A 1 91 ? 11.649 7.672 -11.449 1.00 62.59 91 LYS A N 1
ATOM 780 C CA . LYS A 1 91 ? 12.938 8.343 -11.216 1.00 62.59 91 LYS A CA 1
ATOM 781 C C . LYS A 1 91 ? 14.120 7.393 -11.462 1.00 62.59 91 LYS A C 1
ATOM 783 O O . LYS A 1 91 ? 15.001 7.729 -12.244 1.00 62.59 91 LYS A O 1
ATOM 788 N N . ILE A 1 92 ? 14.080 6.182 -10.903 1.00 59.69 92 ILE A N 1
ATOM 789 C CA . ILE A 1 92 ? 15.104 5.141 -11.099 1.00 59.69 92 ILE A CA 1
ATOM 790 C C . ILE A 1 92 ? 15.217 4.729 -12.576 1.00 59.69 92 ILE A C 1
ATOM 792 O O . ILE A 1 92 ? 16.320 4.621 -13.107 1.00 59.69 92 ILE A O 1
ATOM 796 N N . TYR A 1 93 ? 14.086 4.546 -13.269 1.00 53.91 93 TYR A N 1
ATOM 797 C CA . TYR A 1 93 ? 14.061 4.277 -14.714 1.00 53.91 93 TYR A CA 1
ATOM 798 C C . TYR A 1 93 ? 14.750 5.399 -15.510 1.00 53.91 93 TYR A C 1
ATOM 800 O O . TYR A 1 93 ? 15.441 5.138 -16.500 1.00 53.91 93 TYR A O 1
ATOM 808 N N . ASN A 1 94 ? 14.614 6.654 -15.070 1.00 52.81 94 ASN A N 1
ATOM 809 C CA . ASN A 1 94 ? 15.286 7.794 -15.691 1.00 52.81 94 ASN A CA 1
ATOM 810 C C . ASN A 1 94 ? 16.797 7.830 -15.393 1.00 52.81 94 ASN A C 1
ATOM 812 O O . ASN A 1 94 ? 17.559 8.218 -16.281 1.00 52.81 94 ASN A O 1
ATOM 816 N N . GLU A 1 95 ? 17.229 7.355 -14.222 1.00 53.53 95 GLU A N 1
ATOM 817 C CA . GLU A 1 95 ? 18.623 7.365 -13.738 1.00 53.53 95 GLU A CA 1
ATOM 818 C C . GLU A 1 95 ? 19.509 6.211 -14.265 1.00 53.53 95 GLU A C 1
ATOM 820 O O . GLU A 1 95 ? 20.697 6.182 -13.964 1.00 53.53 95 GLU A O 1
ATOM 825 N N . LYS A 1 96 ? 18.989 5.324 -15.134 1.00 52.09 96 LYS A N 1
ATOM 826 C CA . LYS A 1 96 ? 19.751 4.259 -15.834 1.00 52.09 96 LYS A CA 1
ATOM 827 C C . LYS A 1 96 ? 20.522 3.307 -14.898 1.00 52.09 96 LYS A C 1
ATOM 829 O O . LYS A 1 96 ? 21.698 3.032 -15.124 1.00 52.09 96 LYS A O 1
ATOM 834 N N . ILE A 1 97 ? 19.881 2.760 -13.866 1.00 51.44 97 ILE A N 1
ATOM 835 C CA . ILE A 1 97 ? 20.514 1.690 -13.074 1.00 51.44 97 ILE A CA 1
ATOM 836 C C . ILE A 1 97 ? 20.572 0.419 -13.930 1.00 51.44 97 ILE A C 1
ATOM 838 O O . ILE A 1 97 ? 19.541 -0.202 -14.140 1.00 51.44 97 ILE A O 1
ATOM 842 N N . GLU A 1 98 ? 21.751 0.046 -14.433 1.00 47.00 98 GLU A N 1
ATOM 843 C CA . GLU A 1 98 ? 22.003 -1.131 -15.282 1.00 47.00 98 GLU A CA 1
ATOM 844 C C . GLU A 1 98 ? 21.757 -2.462 -14.534 1.00 47.00 98 GLU A C 1
ATOM 846 O O . GLU A 1 98 ? 22.660 -3.062 -13.961 1.00 47.00 98 GLU A O 1
ATOM 851 N N . ASN A 1 99 ? 20.519 -2.953 -14.518 1.00 47.69 99 ASN A N 1
ATOM 852 C CA . ASN A 1 99 ? 20.168 -4.292 -14.050 1.00 47.69 99 ASN A CA 1
ATOM 853 C C . ASN A 1 99 ? 19.165 -4.990 -14.989 1.00 47.69 99 ASN A C 1
ATOM 855 O O . ASN A 1 99 ? 17.973 -4.872 -14.725 1.00 47.69 99 ASN A O 1
ATOM 859 N N . PRO A 1 100 ? 19.608 -5.790 -15.979 1.00 43.94 100 PRO A N 1
ATOM 860 C CA . PRO A 1 100 ? 18.811 -6.312 -17.107 1.00 43.94 100 PRO A CA 1
ATOM 861 C C . PRO A 1 100 ? 17.570 -7.160 -16.755 1.00 43.94 100 PRO A C 1
ATOM 863 O O . PRO A 1 100 ? 16.798 -7.514 -17.639 1.00 43.94 100 PRO A O 1
ATOM 866 N N . ASN A 1 101 ? 17.344 -7.479 -15.476 1.00 43.38 101 ASN A N 1
ATOM 867 C CA . ASN A 1 101 ? 16.147 -8.174 -14.990 1.00 43.38 101 ASN A CA 1
ATOM 868 C C . ASN A 1 101 ? 15.102 -7.233 -14.357 1.00 43.38 101 ASN A C 1
ATOM 870 O O . ASN A 1 101 ? 14.112 -7.694 -13.786 1.00 43.38 101 ASN A O 1
ATOM 874 N N . SER A 1 102 ? 15.314 -5.917 -14.416 1.00 47.12 102 SER A N 1
ATOM 875 C CA . SER A 1 102 ? 14.400 -4.908 -13.884 1.00 47.12 102 SER A CA 1
ATOM 876 C C . SER A 1 102 ? 13.625 -4.229 -15.011 1.00 47.12 102 SER A C 1
ATOM 878 O O . SER A 1 102 ? 14.191 -3.853 -16.034 1.00 47.12 102 SER A O 1
ATOM 880 N N . THR A 1 103 ? 12.339 -3.929 -14.813 1.00 49.78 103 THR A N 1
ATOM 881 C CA . THR A 1 103 ? 11.617 -3.004 -15.712 1.00 49.78 103 THR A CA 1
ATOM 882 C C . THR A 1 103 ? 12.266 -1.615 -15.765 1.00 49.78 103 THR A C 1
ATOM 884 O O . THR A 1 103 ? 12.027 -0.883 -16.717 1.00 49.78 103 THR A O 1
ATOM 887 N N . ALA A 1 104 ? 13.11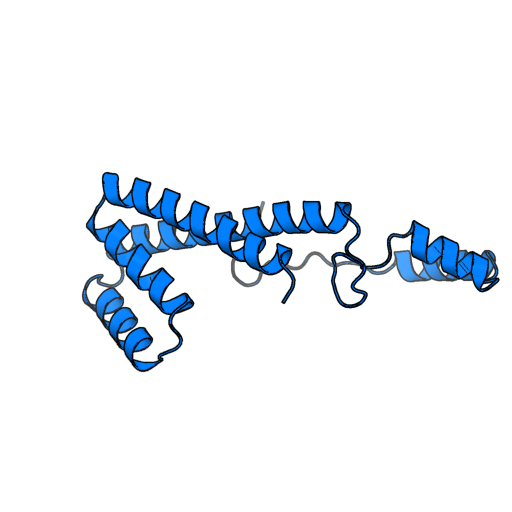6 -1.263 -14.785 1.00 43.19 104 ALA A N 1
ATOM 888 C CA . ALA A 1 104 ? 13.970 -0.067 -14.809 1.00 43.19 104 ALA A CA 1
ATOM 889 C C . ALA A 1 104 ? 15.010 -0.073 -15.952 1.00 43.19 104 ALA A C 1
ATOM 891 O O . ALA A 1 104 ? 15.570 0.968 -16.282 1.00 43.19 104 ALA A O 1
ATOM 892 N N . THR A 1 105 ? 15.253 -1.247 -16.538 1.00 44.47 105 THR A N 1
ATOM 893 C CA . THR A 1 105 ? 16.277 -1.525 -17.559 1.00 44.47 105 THR A CA 1
ATOM 894 C C . THR A 1 105 ? 15.747 -2.224 -18.786 1.00 44.47 105 THR A C 1
ATOM 896 O O . THR A 1 105 ? 16.542 -2.618 -19.629 1.00 44.47 105 THR A O 1
ATOM 899 N N . ALA A 1 106 ? 14.426 -2.414 -18.871 1.00 49.28 106 ALA A N 1
ATOM 900 C CA . ALA A 1 106 ? 13.820 -2.871 -20.107 1.00 49.28 106 ALA A CA 1
ATOM 901 C C . ALA A 1 106 ? 14.366 -1.973 -21.218 1.00 49.28 106 ALA A C 1
ATOM 903 O O . ALA A 1 106 ? 14.240 -0.747 -21.122 1.00 49.28 106 ALA A O 1
ATOM 904 N N . ASP A 1 107 ? 15.078 -2.587 -22.163 1.00 50.12 107 ASP A N 1
ATOM 905 C CA . ASP A 1 107 ? 15.926 -1.874 -23.100 1.00 50.12 107 ASP A CA 1
ATOM 906 C C . ASP A 1 107 ? 15.139 -0.727 -23.725 1.00 50.12 107 ASP A C 1
ATOM 908 O O . ASP A 1 107 ? 14.113 -0.924 -24.384 1.00 50.12 107 ASP A O 1
ATOM 912 N N . ARG A 1 108 ? 15.600 0.505 -23.482 1.00 58.22 108 ARG A N 1
ATOM 913 C CA . ARG A 1 108 ? 15.036 1.674 -24.157 1.00 58.22 108 ARG A CA 1
ATOM 914 C C . ARG A 1 108 ? 15.115 1.386 -25.653 1.00 58.22 108 ARG A C 1
ATOM 916 O O . ARG A 1 108 ? 16.126 0.851 -26.102 1.00 58.22 108 ARG A O 1
ATOM 923 N N . PHE A 1 109 ? 14.093 1.760 -26.422 1.00 61.69 109 PHE A N 1
ATOM 924 C CA . PHE A 1 109 ? 14.073 1.535 -27.874 1.00 61.69 109 PHE A CA 1
ATOM 925 C C . PHE A 1 109 ? 15.415 1.889 -28.534 1.00 61.69 109 PHE A C 1
ATOM 927 O O . PHE A 1 109 ? 15.920 1.129 -29.347 1.00 61.69 109 PHE A O 1
ATOM 934 N N . GLU A 1 110 ? 16.045 2.984 -28.106 1.00 60.56 110 GLU A N 1
ATOM 935 C CA . GLU A 1 110 ? 17.376 3.418 -28.547 1.00 60.56 110 GLU A CA 1
ATOM 936 C C . GLU A 1 110 ? 18.494 2.381 -28.338 1.00 60.56 110 GLU A C 1
ATOM 938 O O . GLU A 1 110 ? 19.305 2.204 -29.242 1.00 60.56 110 GLU A O 1
ATOM 943 N N . TYR A 1 111 ? 18.533 1.681 -27.198 1.00 62.81 111 TYR A N 1
ATOM 944 C CA . TYR A 1 111 ? 19.506 0.614 -26.931 1.00 62.81 111 TYR A CA 1
ATOM 945 C C . TYR A 1 111 ? 19.236 -0.619 -27.799 1.00 62.81 111 TYR A C 1
ATOM 947 O O . TYR A 1 111 ? 20.158 -1.180 -28.388 1.00 62.81 111 TYR A O 1
ATOM 955 N N . VAL A 1 112 ? 17.965 -1.011 -27.948 1.00 65.62 112 VAL A N 1
ATOM 956 C CA . VAL A 1 112 ? 17.584 -2.104 -28.860 1.00 65.62 112 VAL A CA 1
ATOM 957 C C . VAL A 1 112 ? 18.017 -1.765 -30.288 1.00 65.62 112 VAL A C 1
ATOM 959 O O . VAL A 1 112 ? 18.652 -2.576 -30.958 1.00 65.62 112 VAL A O 1
ATOM 962 N N . PHE A 1 113 ? 17.749 -0.538 -30.742 1.00 68.75 113 PHE A N 1
ATOM 963 C CA . PHE A 1 113 ? 18.143 -0.071 -32.068 1.00 68.75 113 PHE A CA 1
ATOM 964 C C . PHE A 1 113 ? 19.663 0.042 -32.236 1.00 68.75 113 PHE A C 1
ATOM 966 O O . PHE A 1 113 ? 20.160 -0.254 -33.323 1.00 68.75 113 PHE A O 1
ATOM 973 N N . SER A 1 114 ? 20.418 0.446 -31.207 1.00 67.50 114 SER A N 1
ATOM 974 C CA . SER A 1 114 ? 21.884 0.470 -31.284 1.00 67.50 114 SER A CA 1
ATOM 975 C C . SER A 1 114 ? 22.459 -0.941 -31.361 1.00 67.50 114 SER A C 1
ATOM 977 O O . SER A 1 114 ? 23.284 -1.202 -32.228 1.00 67.50 114 SER A O 1
ATOM 979 N N . ARG A 1 115 ? 21.958 -1.885 -30.554 1.00 71.25 115 ARG A N 1
ATOM 980 C CA . ARG A 1 115 ? 22.388 -3.292 -30.596 1.00 71.25 115 ARG A CA 1
ATOM 981 C C . ARG A 1 115 ? 22.048 -3.960 -31.926 1.00 71.25 115 ARG A C 1
ATOM 983 O O . ARG A 1 115 ? 22.884 -4.667 -32.471 1.00 71.25 115 ARG A O 1
ATOM 990 N N . MET A 1 116 ? 20.874 -3.683 -32.499 1.00 74.62 116 MET A N 1
ATOM 991 C CA . MET A 1 116 ? 20.509 -4.171 -33.836 1.00 74.62 116 MET A CA 1
ATOM 992 C C . MET A 1 116 ? 21.443 -3.638 -34.931 1.00 74.62 116 MET A C 1
ATOM 994 O O . MET A 1 116 ? 21.761 -4.371 -35.866 1.00 74.62 116 MET A O 1
ATOM 998 N N . LYS A 1 117 ? 21.909 -2.385 -34.815 1.00 74.62 117 LYS A N 1
ATOM 999 C CA . LYS A 1 117 ? 22.936 -1.833 -35.713 1.00 74.62 117 LYS A CA 1
ATOM 1000 C C . LYS A 1 117 ? 24.286 -2.522 -35.510 1.00 74.62 117 LYS A C 1
ATOM 1002 O O . LYS A 1 117 ? 24.897 -2.916 -36.498 1.00 74.62 117 LYS A O 1
ATOM 1007 N N . ASP A 1 118 ? 24.715 -2.707 -34.262 1.00 81.31 118 ASP A N 1
ATOM 1008 C CA . ASP A 1 118 ? 25.980 -3.377 -33.925 1.00 81.31 118 ASP A CA 1
ATOM 1009 C C . ASP A 1 118 ? 26.004 -4.839 -34.409 1.00 81.31 118 ASP A C 1
ATOM 1011 O O . ASP A 1 118 ? 27.033 -5.342 -34.855 1.00 81.31 118 ASP A O 1
ATOM 1015 N N . GLU A 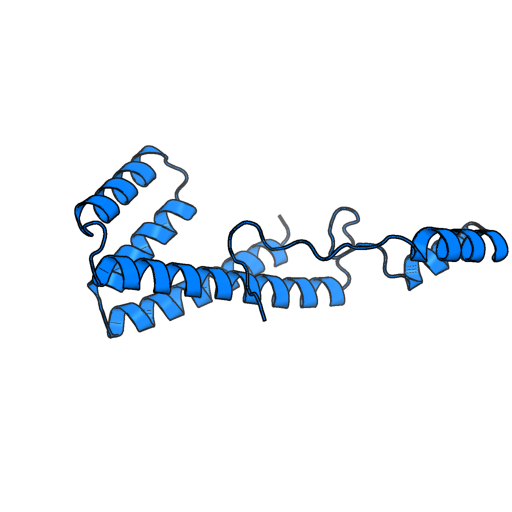1 119 ? 24.855 -5.518 -34.369 1.00 81.81 119 GLU A N 1
ATOM 1016 C CA . GLU A 1 119 ? 24.673 -6.895 -34.844 1.00 81.81 119 GLU A CA 1
ATOM 1017 C C . GLU A 1 119 ? 24.388 -6.988 -36.355 1.00 81.81 119 GLU A C 1
ATOM 1019 O O . GLU A 1 119 ? 24.144 -8.078 -36.872 1.00 81.81 119 GLU A O 1
ATOM 1024 N N . ASN A 1 120 ? 24.454 -5.866 -37.085 1.00 84.38 120 ASN A N 1
ATOM 1025 C CA . ASN A 1 120 ? 24.183 -5.770 -38.525 1.00 84.38 120 ASN A CA 1
ATOM 1026 C C . ASN A 1 120 ? 22.833 -6.379 -38.941 1.00 84.38 120 ASN A C 1
ATOM 1028 O O . ASN A 1 120 ? 22.700 -6.971 -40.018 1.00 84.38 120 ASN A O 1
ATOM 1032 N N . VAL A 1 121 ? 21.809 -6.231 -38.099 1.00 81.81 121 VAL A N 1
ATOM 1033 C CA . VAL A 1 121 ? 20.454 -6.657 -38.443 1.00 81.81 121 VAL A CA 1
ATOM 1034 C C . VAL A 1 121 ? 19.969 -5.815 -39.621 1.00 81.81 121 VAL A C 1
ATOM 1036 O O . VAL A 1 121 ? 19.981 -4.584 -39.579 1.00 81.81 121 VAL A O 1
ATOM 1039 N N . GLN A 1 122 ? 19.533 -6.483 -40.688 1.00 84.06 122 GLN A N 1
ATOM 1040 C CA . GLN A 1 122 ? 19.029 -5.809 -41.880 1.00 84.06 122 GLN A CA 1
ATOM 1041 C C . GLN A 1 122 ? 17.794 -4.966 -41.546 1.00 84.06 122 GLN A C 1
ATOM 1043 O O . GLN A 1 122 ? 16.855 -5.443 -40.907 1.00 84.06 122 GLN A O 1
ATOM 1048 N N . GLU A 1 123 ? 17.773 -3.724 -42.029 1.00 77.38 123 GLU A N 1
ATOM 1049 C CA . GLU A 1 123 ? 16.707 -2.756 -41.746 1.00 77.38 123 GLU A CA 1
ATOM 1050 C C . GLU A 1 123 ? 15.314 -3.287 -42.132 1.00 77.38 123 GLU A C 1
ATOM 1052 O O . GLU A 1 123 ? 14.333 -3.059 -41.423 1.00 77.38 123 GLU A O 1
ATOM 1057 N N . ASP A 1 124 ? 15.236 -4.075 -43.205 1.00 81.31 124 ASP A N 1
ATOM 1058 C CA . ASP A 1 124 ? 13.993 -4.691 -43.673 1.00 81.31 124 ASP A CA 1
ATOM 1059 C C . ASP A 1 124 ? 13.453 -5.742 -42.696 1.00 81.31 124 ASP A C 1
ATOM 1061 O O . ASP A 1 124 ? 12.240 -5.854 -42.524 1.00 81.31 124 ASP A O 1
ATOM 1065 N N . LYS A 1 125 ? 14.334 -6.458 -41.983 1.00 78.75 125 LYS A N 1
ATOM 1066 C CA . LYS A 1 125 ? 13.944 -7.422 -40.942 1.00 78.75 125 LYS A CA 1
ATOM 1067 C C . LYS A 1 125 ? 13.443 -6.732 -39.682 1.00 78.75 125 LYS A C 1
ATOM 1069 O O . LYS A 1 125 ? 12.498 -7.210 -39.058 1.00 78.75 125 LYS A O 1
ATOM 1074 N N . VAL A 1 126 ? 14.017 -5.579 -39.347 1.00 74.19 126 VAL A N 1
ATOM 1075 C CA . VAL A 1 126 ? 13.527 -4.731 -38.253 1.00 74.19 126 VAL A CA 1
ATOM 1076 C C . VAL A 1 126 ? 12.136 -4.184 -38.594 1.00 74.19 126 VAL A C 1
ATOM 1078 O O . VAL A 1 126 ? 11.218 -4.293 -37.783 1.00 74.19 126 VAL A O 1
ATOM 1081 N N . LYS A 1 127 ? 11.941 -3.665 -39.815 1.00 73.44 127 LYS A N 1
ATOM 1082 C CA . LYS A 1 127 ? 10.631 -3.192 -40.302 1.00 73.44 127 LYS A CA 1
ATOM 1083 C C . LYS A 1 127 ? 9.584 -4.304 -40.314 1.00 73.44 127 LYS A C 1
ATOM 1085 O O . LYS A 1 127 ? 8.465 -4.087 -39.856 1.00 73.44 127 LYS A O 1
ATOM 1090 N N . GLU A 1 128 ? 9.944 -5.488 -40.803 1.00 77.31 128 GLU A N 1
ATOM 1091 C CA . GLU A 1 128 ? 9.078 -6.670 -40.799 1.00 77.31 128 GLU A CA 1
ATOM 1092 C C . GLU A 1 128 ? 8.644 -7.037 -39.370 1.00 77.31 128 GLU A C 1
ATOM 1094 O O . GLU A 1 128 ? 7.448 -7.175 -39.112 1.00 77.31 128 GLU A O 1
ATOM 1099 N N . PHE A 1 129 ? 9.586 -7.090 -38.423 1.00 73.88 129 PHE A N 1
ATOM 1100 C CA . PHE A 1 129 ? 9.305 -7.370 -37.015 1.00 73.88 129 PHE A CA 1
ATOM 1101 C C . PHE A 1 129 ? 8.360 -6.342 -36.377 1.00 73.88 129 PHE A C 1
ATOM 1103 O O . PHE A 1 129 ? 7.406 -6.730 -35.700 1.00 73.88 129 PHE A O 1
ATOM 1110 N N . PHE A 1 130 ? 8.575 -5.039 -36.599 1.00 69.00 130 PHE A N 1
ATOM 1111 C CA . PHE A 1 130 ? 7.683 -4.001 -36.068 1.00 69.00 130 PHE A CA 1
ATOM 1112 C C . PHE A 1 130 ? 6.294 -4.064 -36.695 1.00 69.00 130 PHE A C 1
ATOM 1114 O O . PHE A 1 130 ? 5.309 -3.957 -35.973 1.00 69.00 130 PHE A O 1
ATOM 1121 N N . ASN A 1 131 ? 6.196 -4.289 -38.005 1.00 70.56 131 ASN A N 1
ATOM 1122 C CA . ASN A 1 131 ? 4.907 -4.418 -38.685 1.00 70.56 131 ASN A CA 1
ATOM 1123 C C . ASN A 1 131 ? 4.113 -5.635 -38.187 1.00 70.56 131 ASN A C 1
ATOM 1125 O O . ASN A 1 131 ? 2.893 -5.559 -38.056 1.00 70.56 131 ASN A O 1
ATOM 1129 N N . GLN A 1 132 ? 4.797 -6.738 -37.867 1.00 68.56 132 GLN A N 1
ATOM 1130 C CA . GLN A 1 132 ? 4.183 -7.934 -37.284 1.00 68.56 132 GLN A CA 1
ATOM 1131 C C . GLN A 1 132 ? 3.825 -7.743 -35.799 1.00 68.56 132 GLN A C 1
ATOM 1133 O O . GLN A 1 132 ? 2.771 -8.195 -35.355 1.00 68.56 132 GLN A O 1
ATOM 1138 N N . SER A 1 133 ? 4.664 -7.039 -35.033 1.00 61.59 133 SER A N 1
ATOM 1139 C CA . SER A 1 133 ? 4.493 -6.845 -33.583 1.00 61.59 133 SER A CA 1
ATOM 1140 C C . SER A 1 133 ? 3.563 -5.687 -33.217 1.00 61.59 133 SER A C 1
ATOM 1142 O O . SER A 1 133 ? 2.956 -5.708 -32.149 1.00 61.59 133 SER A O 1
ATOM 1144 N N . ALA A 1 134 ? 3.396 -4.691 -34.095 1.00 53.97 134 ALA A N 1
ATOM 1145 C CA . ALA A 1 134 ? 2.454 -3.581 -33.915 1.00 53.97 134 ALA A CA 1
ATOM 1146 C C . ALA A 1 134 ? 0.992 -4.056 -33.809 1.00 53.97 134 ALA A C 1
ATOM 1148 O O . ALA A 1 134 ? 0.135 -3.316 -33.333 1.00 53.97 134 ALA A O 1
ATOM 1149 N N . TYR A 1 135 ? 0.724 -5.307 -34.196 1.00 46.75 135 TYR A N 1
ATOM 1150 C CA . TYR A 1 135 ? -0.554 -5.995 -34.033 1.00 46.75 135 TYR A CA 1
ATOM 1151 C C . TYR A 1 135 ? -0.695 -6.775 -32.716 1.00 46.75 135 TYR A C 1
ATOM 1153 O O . TYR A 1 135 ? -1.652 -7.535 -32.563 1.00 46.75 135 TYR A O 1
ATOM 1161 N N . ALA A 1 136 ? 0.194 -6.593 -31.735 1.00 49.53 136 ALA A N 1
ATOM 1162 C CA . ALA A 1 136 ? -0.086 -7.035 -30.373 1.00 49.53 136 ALA A CA 1
ATOM 1163 C C . ALA A 1 136 ? -1.247 -6.196 -29.809 1.00 49.53 136 ALA A C 1
ATOM 1165 O O . ALA A 1 136 ? -1.059 -5.126 -29.231 1.00 49.53 136 ALA A O 1
ATOM 1166 N N . VAL A 1 137 ? -2.475 -6.676 -30.023 1.00 47.28 137 VAL A N 1
ATOM 1167 C CA . VAL A 1 137 ? -3.702 -6.092 -29.481 1.00 47.28 137 VAL A CA 1
ATOM 1168 C C . VAL A 1 137 ? -3.656 -6.259 -27.966 1.00 47.28 137 VAL A C 1
ATOM 1170 O O . VAL A 1 137 ? -4.091 -7.272 -27.417 1.00 47.28 137 VAL A O 1
ATOM 1173 N N . PHE A 1 138 ? -3.124 -5.257 -27.269 1.00 50.66 138 PHE A N 1
ATOM 1174 C CA . PHE A 1 138 ? -3.349 -5.113 -25.840 1.00 50.66 138 PHE A CA 1
ATOM 1175 C C . PHE A 1 138 ? -4.844 -4.870 -25.636 1.00 50.66 138 PHE A C 1
ATOM 1177 O O . PHE A 1 138 ? -5.340 -3.751 -25.748 1.00 50.66 138 PHE A O 1
ATOM 1184 N N . SER A 1 139 ? -5.581 -5.949 -25.384 1.00 52.81 139 SER A N 1
ATOM 1185 C CA . SER A 1 139 ? -6.979 -5.852 -24.989 1.00 52.81 139 SER A CA 1
ATOM 1186 C C . SER A 1 139 ? -7.009 -5.271 -23.583 1.00 52.81 139 SER A C 1
ATOM 1188 O O . SER A 1 139 ? -6.513 -5.890 -22.642 1.00 52.81 139 SER A O 1
ATOM 1190 N N . LEU A 1 140 ? -7.559 -4.067 -23.435 1.00 56.66 140 LEU A N 1
ATOM 1191 C CA . LEU A 1 140 ? -7.836 -3.503 -22.120 1.00 56.66 140 LEU A CA 1
ATOM 1192 C C . LEU A 1 140 ? -8.855 -4.412 -21.424 1.00 56.66 140 LEU A C 1
ATOM 1194 O O . LEU A 1 140 ? -10.031 -4.436 -21.779 1.00 56.66 140 LEU A O 1
ATOM 1198 N N . THR A 1 141 ? -8.395 -5.195 -20.454 1.00 60.84 141 THR A N 1
ATOM 1199 C CA . THR A 1 141 ? -9.255 -6.066 -19.651 1.00 60.84 141 THR A CA 1
ATOM 1200 C C . THR A 1 141 ? -9.745 -5.325 -18.413 1.00 60.84 141 THR A C 1
ATOM 1202 O O . THR A 1 141 ? -8.976 -4.598 -17.780 1.00 60.84 141 THR A O 1
ATOM 1205 N N . MET A 1 142 ? -11.003 -5.544 -18.023 1.00 54.78 142 MET A N 1
ATOM 1206 C CA . MET A 1 142 ? -11.535 -5.025 -16.761 1.00 54.78 142 MET A CA 1
ATOM 1207 C C . MET A 1 142 ? -10.675 -5.462 -15.568 1.00 54.78 142 MET A C 1
ATOM 1209 O O . MET A 1 142 ? -10.245 -6.612 -15.480 1.00 54.78 142 MET A O 1
ATOM 1213 N N . HIS A 1 143 ? -10.459 -4.549 -14.619 1.00 57.41 143 HIS A N 1
ATOM 1214 C CA . HIS A 1 143 ? -9.747 -4.868 -13.386 1.00 57.41 143 HIS A CA 1
ATOM 1215 C C . HIS A 1 143 ? -10.605 -5.819 -12.523 1.00 57.41 143 HIS A C 1
ATOM 1217 O O . HIS A 1 143 ? -11.736 -5.461 -12.183 1.00 57.41 143 HIS A O 1
ATOM 1223 N N . PRO A 1 144 ? -10.091 -6.995 -12.113 1.00 63.31 144 PRO A N 1
ATOM 1224 C CA . PRO A 1 144 ? -10.895 -8.102 -11.570 1.00 63.31 144 PRO A CA 1
ATOM 1225 C C . PRO A 1 144 ? -11.593 -7.790 -10.240 1.00 63.31 144 PRO A C 1
ATOM 1227 O O . PRO A 1 144 ? -12.530 -8.477 -9.850 1.00 63.31 144 PRO A O 1
ATOM 1230 N N . THR A 1 145 ? -11.133 -6.762 -9.530 1.00 64.12 145 THR A N 1
ATOM 1231 C CA . THR A 1 145 ? -11.635 -6.387 -8.199 1.00 64.12 145 THR A CA 1
ATOM 1232 C C . THR A 1 145 ? -12.049 -4.925 -8.087 1.00 64.12 145 THR A C 1
ATOM 1234 O O . THR A 1 145 ? -12.480 -4.502 -7.020 1.00 64.12 145 THR A O 1
ATOM 1237 N N . ASN A 1 146 ? -11.886 -4.130 -9.150 1.00 50.41 146 ASN A N 1
ATOM 1238 C CA . ASN A 1 146 ? -12.198 -2.703 -9.095 1.00 50.41 146 ASN A CA 1
ATOM 1239 C C . ASN A 1 146 ? -12.603 -2.187 -10.482 1.00 50.41 146 ASN A C 1
ATOM 1241 O O . ASN A 1 146 ? -11.773 -1.605 -11.185 1.00 50.41 146 ASN A O 1
ATOM 1245 N N . PRO A 1 147 ? -13.843 -2.451 -10.919 1.00 51.12 147 PRO A N 1
ATOM 1246 C CA . PRO A 1 147 ? -14.335 -1.958 -12.191 1.00 51.12 147 PRO A CA 1
ATOM 1247 C C . PRO A 1 147 ? -14.509 -0.443 -12.080 1.00 51.12 147 PRO A C 1
ATOM 1249 O O . PRO A 1 147 ? -15.557 0.045 -11.676 1.00 51.12 147 PRO A O 1
ATOM 1252 N N . ILE A 1 148 ? -13.473 0.328 -12.409 1.00 50.41 148 ILE A N 1
ATOM 1253 C CA . ILE A 1 148 ? -13.662 1.754 -12.668 1.00 50.41 148 ILE A CA 1
ATOM 1254 C C . ILE A 1 148 ? -14.274 1.828 -14.065 1.00 50.41 148 ILE A C 1
ATOM 1256 O O . ILE A 1 148 ? -13.575 1.902 -15.070 1.00 50.41 148 ILE A O 1
ATOM 1260 N N . SER A 1 149 ? -15.591 1.667 -14.116 1.00 41.69 149 SER A N 1
ATOM 1261 C CA . SER A 1 149 ? -16.410 1.877 -15.298 1.00 41.69 149 SER A CA 1
ATOM 1262 C C . SER A 1 149 ? -16.814 3.345 -15.349 1.00 41.69 149 SER A C 1
ATOM 1264 O O . SER A 1 149 ? -17.780 3.716 -14.688 1.00 41.69 149 SER A O 1
ATOM 1266 N N . THR A 1 150 ? -16.057 4.141 -16.100 1.00 37.66 150 THR A N 1
ATOM 1267 C CA . THR A 1 150 ? -16.503 5.313 -16.881 1.00 37.66 150 THR A CA 1
ATOM 1268 C C . THR A 1 150 ? -15.338 5.803 -17.718 1.00 37.66 150 THR A C 1
ATOM 1270 O O . THR A 1 150 ? -14.279 6.071 -17.105 1.00 37.66 150 THR A O 1
#

Radius of gyration: 22.78 Å; chains: 1; bounding box: 46×29×62 Å